Protein AF-A0A9D8X667-F1 (afdb_monomer)

Sequence (79 aa):
SAFSYEGLINQLEYAEFTAEQCKYAADNCGADWNEQAAKAAKSYLDYSSFSKDGLIEMLEYEGFTKEQALYGAKENGFN

Radius of gyration: 12.95 Å; Cα contacts (8 Å, |Δi|>4): 95; chains: 1; bounding box: 30×21×33 Å

Secondary structure (DSSP, 8-state):
----HHHHHHHHHHTT--HHHHHHHHHHS---HHHHHHHHHHHHHHHS---HHHHHHHHHHTT--HHHHHHHHHHTT--

Solvent-accessible surface area (backbone atoms only — not comparable to full-atom values): 4263 Å² total; per-residue (Å²): 136,60,51,26,64,53,38,48,29,53,56,34,44,74,71,71,45,52,73,67,57,23,49,50,46,59,76,67,66,77,74,55,56,48,60,23,28,30,50,40,43,44,55,50,57,76,77,42,91,70,54,65,67,57,48,29,52,51,33,39,72,50,42,30,50,71,68,25,15,51,48,5,38,35,78,66,74,45,122

pLDDT: mean 97.43, std 3.65, range [70.94, 98.88]

Structure (mmCIF, N/CA/C/O backbone):
data_AF-A0A9D8X667-F1
#
_entry.id   AF-A0A9D8X667-F1
#
loop_
_atom_site.group_PDB
_atom_site.id
_atom_site.type_symbol
_atom_site.label_atom_id
_atom_site.label_alt_id
_atom_site.label_comp_id
_atom_site.label_asym_id
_atom_site.label_entity_id
_atom_site.label_seq_id
_atom_site.pdbx_PDB_ins_code
_atom_site.Cartn_x
_atom_site.Cartn_y
_atom_site.Cartn_z
_atom_site.occupancy
_atom_site.B_iso_or_equiv
_atom_site.auth_seq_id
_atom_site.auth_comp_id
_atom_site.auth_asym_id
_atom_site.auth_atom_id
_atom_site.pdbx_PDB_model_num
ATOM 1 N N . SER A 1 1 ? -3.423 -10.532 -3.269 1.00 70.94 1 SER A N 1
ATOM 2 C CA . SER A 1 1 ? -2.675 -9.481 -2.561 1.00 70.94 1 SER A CA 1
ATOM 3 C C . SER A 1 1 ? -3.179 -8.133 -3.027 1.00 70.94 1 SER A C 1
ATOM 5 O O . SER A 1 1 ? -3.477 -8.019 -4.211 1.00 70.94 1 SER A O 1
ATOM 7 N N . ALA A 1 2 ? -3.343 -7.174 -2.119 1.00 94.94 2 ALA A N 1
ATOM 8 C CA . ALA A 1 2 ? -3.597 -5.778 -2.465 1.00 94.94 2 ALA A CA 1
ATOM 9 C C . ALA A 1 2 ? -2.258 -5.035 -2.462 1.00 94.94 2 ALA A C 1
ATOM 11 O O . ALA A 1 2 ? -1.412 -5.335 -1.624 1.00 94.94 2 ALA A O 1
ATOM 12 N N . PHE A 1 3 ? -2.060 -4.120 -3.406 1.00 97.31 3 PHE A N 1
ATOM 13 C CA . PHE A 1 3 ? -0.851 -3.304 -3.492 1.00 97.31 3 PHE A CA 1
ATOM 14 C C . PHE A 1 3 ? -1.226 -1.828 -3.479 1.00 97.31 3 PHE A C 1
ATOM 16 O O . PHE A 1 3 ? -2.214 -1.428 -4.099 1.00 97.31 3 PHE A O 1
ATOM 23 N N . SER A 1 4 ? -0.403 -1.022 -2.819 1.00 98.50 4 SER A N 1
ATOM 24 C CA . SER A 1 4 ? -0.335 0.406 -3.105 1.00 98.50 4 SER A CA 1
ATOM 25 C C . SER A 1 4 ? 0.351 0.637 -4.457 1.00 98.50 4 SER A C 1
ATOM 27 O O . SER A 1 4 ? 0.968 -0.273 -5.019 1.00 98.50 4 SER A O 1
ATOM 29 N N . TYR A 1 5 ? 0.263 1.861 -4.978 1.00 98.56 5 TYR A N 1
ATOM 30 C CA . TYR A 1 5 ? 0.988 2.249 -6.190 1.00 98.56 5 TYR A CA 1
ATOM 31 C C . TYR A 1 5 ? 2.499 2.009 -6.032 1.00 98.56 5 TYR A C 1
ATOM 33 O O . TYR A 1 5 ? 3.112 1.301 -6.831 1.00 98.56 5 TYR A O 1
ATOM 41 N N . GLU A 1 6 ? 3.070 2.513 -4.935 1.00 98.38 6 GLU A N 1
ATOM 42 C CA . GLU A 1 6 ? 4.484 2.332 -4.591 1.00 98.38 6 GLU A CA 1
ATOM 43 C C . GLU A 1 6 ? 4.823 0.861 -4.331 1.00 98.38 6 GLU A C 1
ATOM 45 O O . GLU A 1 6 ? 5.852 0.361 -4.774 1.00 98.38 6 GLU A O 1
ATOM 50 N N . GLY A 1 7 ? 3.935 0.121 -3.664 1.00 98.00 7 GLY A N 1
ATOM 51 C CA . GLY A 1 7 ? 4.105 -1.307 -3.414 1.00 98.00 7 GLY A CA 1
ATOM 52 C C . GLY A 1 7 ? 4.178 -2.123 -4.704 1.00 98.00 7 GLY A C 1
ATOM 53 O O . GLY A 1 7 ? 5.011 -3.023 -4.811 1.00 98.00 7 GLY A O 1
ATOM 54 N N . LEU A 1 8 ? 3.354 -1.792 -5.706 1.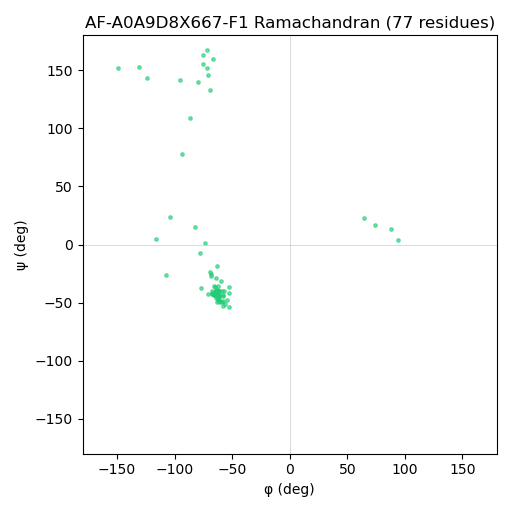00 98.31 8 LEU A N 1
ATOM 55 C CA . LEU A 1 8 ? 3.425 -2.431 -7.018 1.00 98.31 8 LEU A CA 1
ATOM 56 C C . LEU A 1 8 ? 4.723 -2.066 -7.753 1.00 98.31 8 LEU A C 1
ATOM 58 O O . LEU A 1 8 ? 5.348 -2.958 -8.324 1.00 98.31 8 LEU A O 1
ATOM 62 N N . ILE A 1 9 ? 5.152 -0.799 -7.714 1.00 98.50 9 ILE A N 1
ATOM 63 C CA . ILE A 1 9 ? 6.437 -0.379 -8.297 1.00 98.50 9 ILE A CA 1
ATOM 64 C C . ILE A 1 9 ? 7.589 -1.164 -7.668 1.00 98.50 9 ILE A C 1
ATOM 66 O O . ILE A 1 9 ? 8.332 -1.823 -8.392 1.00 98.50 9 ILE A O 1
ATOM 70 N N . ASN A 1 10 ? 7.678 -1.185 -6.338 1.00 97.62 10 ASN A N 1
ATOM 71 C CA . ASN A 1 10 ? 8.725 -1.899 -5.605 1.00 97.62 10 ASN A CA 1
ATOM 72 C C . ASN A 1 10 ? 8.751 -3.398 -5.949 1.00 97.62 10 ASN A C 1
ATOM 74 O O . ASN A 1 10 ? 9.816 -3.991 -6.121 1.00 97.62 10 ASN A O 1
ATOM 78 N N . GLN A 1 11 ? 7.578 -4.023 -6.089 1.00 97.94 11 GLN A N 1
ATOM 79 C CA . GLN A 1 11 ? 7.469 -5.433 -6.467 1.00 97.94 11 GLN A CA 1
ATOM 80 C C . GLN A 1 11 ? 7.976 -5.706 -7.893 1.00 97.94 11 GLN A C 1
ATOM 82 O O . GLN A 1 11 ? 8.550 -6.771 -8.141 1.00 97.94 11 GLN A O 1
ATOM 87 N N . LEU A 1 12 ? 7.756 -4.780 -8.828 1.00 98.25 12 LEU A N 1
ATOM 88 C CA . LEU A 1 12 ? 8.234 -4.890 -10.207 1.00 98.25 12 LEU A CA 1
ATOM 89 C C . LEU A 1 12 ? 9.733 -4.583 -10.316 1.00 98.25 12 LEU A C 1
ATOM 91 O O . LEU A 1 12 ? 10.440 -5.275 -11.044 1.00 98.25 12 LEU A O 1
ATOM 95 N N . GLU A 1 13 ? 10.247 -3.625 -9.546 1.00 98.25 13 GLU A N 1
ATOM 96 C CA . GLU A 1 13 ? 11.688 -3.362 -9.463 1.00 98.25 13 GLU A CA 1
ATOM 97 C C . GLU A 1 13 ? 12.446 -4.558 -8.879 1.00 98.25 13 GLU A C 1
ATOM 99 O O . GLU A 1 13 ? 13.493 -4.942 -9.396 1.00 98.25 13 GLU A O 1
ATOM 104 N N . TYR A 1 14 ? 11.885 -5.218 -7.857 1.00 97.25 14 TYR A N 1
ATOM 105 C CA . TYR A 1 14 ? 12.423 -6.479 -7.339 1.00 97.25 14 TYR A CA 1
ATOM 106 C C . TYR A 1 14 ? 12.465 -7.585 -8.407 1.00 97.25 14 TYR A C 1
ATOM 108 O O . TYR A 1 14 ? 13.351 -8.437 -8.384 1.00 97.25 14 TYR A O 1
ATOM 116 N N . ALA A 1 15 ? 11.530 -7.564 -9.360 1.00 98.06 15 ALA A N 1
ATOM 117 C CA . ALA A 1 15 ? 11.514 -8.458 -10.518 1.00 98.06 15 ALA A CA 1
ATOM 118 C C . ALA A 1 15 ? 12.423 -7.982 -11.675 1.00 98.06 15 ALA A C 1
ATOM 120 O O . ALA A 1 15 ? 12.304 -8.488 -12.789 1.00 98.06 15 ALA A O 1
ATOM 121 N N . GLU A 1 16 ? 13.327 -7.034 -11.409 1.00 98.12 16 GLU A N 1
ATOM 122 C CA . GLU A 1 16 ? 14.357 -6.517 -12.320 1.00 98.12 16 GLU A CA 1
ATOM 123 C C . GLU A 1 16 ? 13.821 -5.774 -13.562 1.00 98.12 16 GLU A C 1
ATOM 125 O O . GLU A 1 16 ? 14.528 -5.621 -14.561 1.00 98.12 16 GLU A O 1
ATOM 130 N N . PHE A 1 17 ? 12.588 -5.255 -13.507 1.00 98.44 17 PHE A N 1
ATOM 131 C CA . PHE A 1 17 ? 12.086 -4.315 -14.515 1.00 98.44 17 PHE A CA 1
ATOM 132 C C . PHE A 1 17 ? 12.692 -2.918 -14.328 1.00 98.44 17 PHE A C 1
ATOM 134 O O . PHE A 1 17 ? 13.098 -2.527 -13.233 1.00 98.44 17 PHE A O 1
ATOM 141 N N . THR A 1 18 ? 12.748 -2.130 -15.406 1.00 98.62 18 THR A N 1
ATOM 142 C CA . THR A 1 18 ? 13.229 -0.746 -15.306 1.00 98.62 18 THR A CA 1
ATOM 143 C C . THR A 1 18 ? 12.205 0.137 -14.594 1.00 98.62 18 THR A C 1
ATOM 145 O O . THR A 1 18 ? 11.001 -0.080 -14.716 1.00 98.62 18 THR A O 1
ATOM 148 N N . ALA A 1 19 ? 12.664 1.204 -13.933 1.00 97.88 19 ALA A N 1
ATOM 149 C CA . ALA A 1 19 ? 11.777 2.170 -13.275 1.00 97.88 19 ALA A CA 1
ATOM 150 C C . ALA A 1 19 ? 10.684 2.720 -14.218 1.00 97.88 19 ALA A C 1
ATOM 152 O O . ALA A 1 19 ? 9.538 2.910 -13.813 1.00 97.88 19 ALA A O 1
ATOM 153 N N . GLU A 1 20 ? 11.011 2.926 -15.500 1.00 98.50 20 GLU A N 1
ATOM 154 C CA . GLU A 1 20 ? 10.042 3.355 -16.515 1.00 98.50 20 GLU A CA 1
ATOM 155 C C . GLU A 1 20 ? 8.965 2.290 -16.776 1.00 98.50 20 GLU A C 1
ATOM 157 O O . GLU A 1 20 ? 7.782 2.621 -16.832 1.00 98.50 20 GLU A O 1
ATOM 162 N N . GLN A 1 21 ? 9.346 1.012 -16.878 1.00 98.62 21 GLN A N 1
ATOM 163 C CA . GLN A 1 21 ? 8.402 -0.098 -17.044 1.00 98.62 21 GLN A CA 1
ATOM 164 C C . GLN A 1 21 ? 7.514 -0.276 -15.811 1.00 98.62 21 GLN A C 1
ATOM 166 O O . GLN A 1 21 ? 6.307 -0.461 -15.961 1.00 98.62 21 GLN A O 1
ATOM 171 N N . CYS A 1 22 ? 8.088 -0.189 -14.608 1.00 98.69 22 CYS A N 1
ATOM 172 C CA . CYS A 1 22 ? 7.351 -0.302 -13.351 1.00 98.69 22 CYS A CA 1
ATOM 173 C C . CYS A 1 22 ? 6.287 0.788 -13.241 1.00 98.69 22 CYS A C 1
ATOM 175 O O . CYS A 1 22 ? 5.113 0.497 -13.010 1.00 98.69 22 CYS A O 1
ATOM 177 N N . LYS A 1 23 ? 6.689 2.040 -13.489 1.00 98.62 23 LYS A N 1
ATOM 178 C CA . LYS A 1 23 ? 5.780 3.181 -13.470 1.00 98.62 23 LYS A CA 1
ATOM 179 C C . LYS A 1 23 ? 4.696 3.052 -14.536 1.00 98.62 23 LYS A C 1
ATOM 181 O O . LYS A 1 23 ? 3.518 3.204 -14.230 1.00 98.62 23 LYS A O 1
ATOM 186 N N . TYR A 1 24 ? 5.074 2.707 -15.768 1.00 98.50 24 TYR A N 1
ATOM 187 C CA . TYR A 1 24 ? 4.115 2.494 -16.849 1.00 98.50 24 TYR A CA 1
ATOM 188 C C . TYR A 1 24 ? 3.091 1.410 -16.490 1.00 98.50 24 TYR A C 1
ATOM 190 O O . TYR A 1 24 ? 1.896 1.603 -16.699 1.00 98.50 24 TYR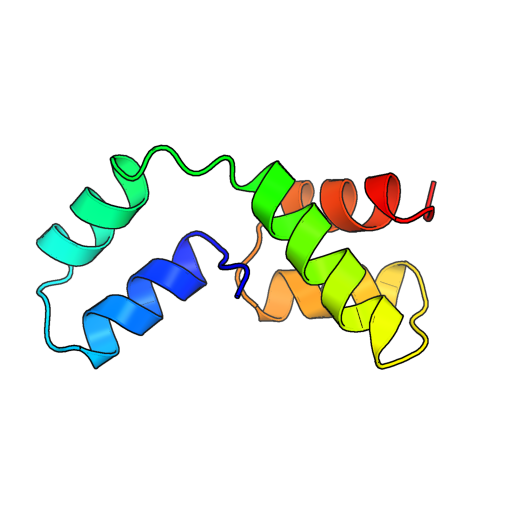 A O 1
ATOM 198 N N . ALA A 1 25 ? 3.531 0.288 -15.919 1.00 98.44 25 ALA A N 1
ATOM 199 C CA . ALA A 1 25 ? 2.639 -0.784 -15.497 1.00 98.44 25 ALA A CA 1
ATOM 200 C C . ALA A 1 25 ? 1.686 -0.328 -14.385 1.00 98.44 25 ALA A C 1
ATOM 202 O O . ALA A 1 25 ? 0.484 -0.565 -14.493 1.00 98.44 25 ALA A O 1
ATOM 203 N N . ALA A 1 26 ? 2.188 0.361 -13.357 1.00 98.12 26 ALA A N 1
ATOM 204 C CA . ALA A 1 26 ? 1.349 0.890 -12.287 1.00 98.12 26 ALA A CA 1
ATOM 205 C C . ALA A 1 26 ? 0.319 1.896 -12.831 1.00 98.12 26 ALA A C 1
ATOM 207 O O . ALA A 1 26 ? -0.874 1.746 -12.580 1.00 98.12 26 ALA A O 1
ATOM 208 N N . ASP A 1 27 ? 0.742 2.835 -13.679 1.00 98.56 27 ASP A N 1
ATOM 209 C CA . ASP A 1 27 ? -0.131 3.850 -14.282 1.00 98.56 27 ASP A CA 1
ATOM 210 C C . ASP A 1 27 ? -1.216 3.253 -15.204 1.00 98.56 27 ASP A C 1
ATOM 212 O O . ASP A 1 27 ? -2.291 3.835 -15.348 1.00 98.56 27 ASP A O 1
ATOM 216 N N . ASN A 1 28 ? -0.960 2.097 -15.833 1.00 98.44 28 ASN A N 1
ATOM 217 C CA . ASN A 1 28 ? -1.816 1.537 -16.892 1.00 98.44 28 ASN A CA 1
ATOM 218 C C . ASN A 1 28 ? -2.475 0.190 -16.541 1.00 98.44 28 ASN A C 1
ATOM 220 O O . ASN A 1 28 ? -3.158 -0.390 -17.385 1.00 98.44 28 ASN A O 1
ATOM 224 N N . CYS A 1 29 ? -2.319 -0.324 -15.317 1.00 97.38 29 CYS A N 1
ATOM 225 C CA . CYS A 1 29 ? -2.918 -1.607 -14.922 1.00 97.38 29 CYS A CA 1
ATOM 226 C C . CYS A 1 29 ? -4.423 -1.533 -14.607 1.00 97.38 29 CYS A C 1
ATOM 228 O O . CYS A 1 29 ? -5.053 -2.569 -14.399 1.00 97.38 29 CYS A O 1
ATOM 230 N N . GLY A 1 30 ? -5.008 -0.330 -14.576 1.00 97.88 30 GLY A N 1
ATOM 231 C CA . GLY A 1 30 ? -6.433 -0.128 -14.294 1.00 97.88 30 GLY A CA 1
ATOM 232 C C . GLY A 1 30 ? -6.815 -0.319 -12.824 1.00 97.88 30 GLY A C 1
ATOM 233 O O . GLY A 1 30 ? -7.992 -0.503 -12.522 1.00 97.88 30 GLY A O 1
ATOM 234 N N . ALA A 1 31 ? -5.839 -0.301 -11.913 1.00 97.75 31 ALA A N 1
ATOM 235 C CA . ALA A 1 31 ? -6.099 -0.395 -10.485 1.00 97.75 31 ALA A CA 1
ATOM 236 C C . ALA A 1 31 ? -6.778 0.876 -9.954 1.00 97.75 31 ALA A C 1
ATOM 238 O O . ALA A 1 31 ? -6.320 1.993 -10.190 1.00 97.75 31 ALA A O 1
ATOM 239 N N . ASP A 1 32 ? -7.835 0.690 -9.165 1.00 98.38 32 ASP A N 1
ATOM 240 C CA . ASP A 1 32 ? -8.325 1.715 -8.251 1.00 98.38 32 ASP A CA 1
ATOM 241 C C . ASP A 1 32 ? -7.555 1.600 -6.931 1.00 98.38 32 ASP A C 1
ATOM 243 O O . ASP A 1 32 ? -7.724 0.648 -6.163 1.00 98.38 32 ASP A O 1
ATOM 247 N N . TRP A 1 33 ? -6.679 2.565 -6.667 1.00 98.56 33 TRP A N 1
ATOM 248 C CA . TRP A 1 33 ? -5.813 2.547 -5.490 1.00 98.56 33 TRP A CA 1
ATOM 249 C C . TRP A 1 33 ? -6.561 2.736 -4.165 1.00 98.56 33 TRP A C 1
ATOM 251 O O . TRP A 1 33 ? -6.095 2.242 -3.139 1.00 98.56 33 TRP A O 1
ATOM 261 N N . ASN A 1 34 ? -7.733 3.380 -4.169 1.00 98.69 34 ASN A N 1
ATOM 262 C CA . ASN A 1 34 ? -8.593 3.446 -2.986 1.00 98.69 34 ASN A CA 1
ATOM 263 C C . ASN A 1 34 ? -9.224 2.076 -2.711 1.00 98.69 34 ASN A C 1
ATOM 265 O O . ASN A 1 34 ? -9.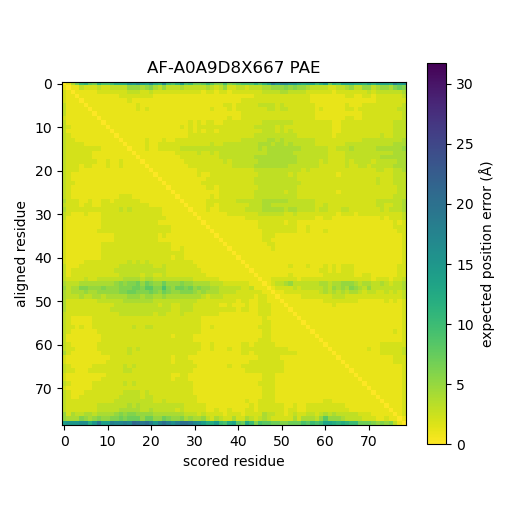235 1.611 -1.570 1.00 98.69 34 ASN A O 1
ATOM 269 N N . GLU A 1 35 ? -9.683 1.386 -3.760 1.00 98.50 35 GLU A N 1
ATOM 270 C CA . GLU A 1 35 ? -10.190 0.016 -3.638 1.00 98.50 35 GLU A CA 1
ATOM 271 C C . GLU A 1 35 ? -9.095 -0.942 -3.135 1.00 98.50 35 GLU A C 1
ATOM 273 O O . GLU A 1 35 ? -9.356 -1.798 -2.284 1.00 98.50 35 GLU A O 1
ATOM 278 N N . GLN A 1 36 ? -7.852 -0.790 -3.609 1.00 98.75 36 GLN A N 1
ATOM 279 C CA . GLN A 1 36 ? -6.723 -1.571 -3.096 1.00 98.75 36 GLN A CA 1
ATOM 280 C C . GLN A 1 36 ? -6.454 -1.283 -1.615 1.00 98.75 36 GLN A C 1
ATOM 282 O O . GLN A 1 36 ? -6.258 -2.228 -0.852 1.00 98.75 36 GLN A O 1
ATOM 287 N N . ALA A 1 37 ? -6.518 -0.021 -1.182 1.00 98.75 37 ALA A N 1
ATOM 288 C CA . ALA A 1 37 ? -6.355 0.334 0.226 1.00 98.75 37 ALA A CA 1
ATOM 289 C C . ALA A 1 37 ? -7.458 -0.274 1.106 1.00 98.75 37 ALA A C 1
ATOM 291 O O . ALA A 1 37 ? -7.169 -0.804 2.177 1.00 98.75 37 ALA A O 1
ATOM 292 N N . ALA A 1 38 ? -8.713 -0.285 0.643 1.00 98.62 38 ALA A N 1
ATOM 293 C CA . ALA A 1 38 ? -9.818 -0.937 1.349 1.00 98.62 38 ALA A CA 1
ATOM 294 C C . ALA A 1 38 ? -9.631 -2.460 1.456 1.00 98.62 38 ALA A C 1
ATOM 296 O O . ALA A 1 38 ? -9.896 -3.042 2.512 1.00 98.62 38 ALA A O 1
ATOM 297 N N . LYS A 1 39 ? -9.123 -3.110 0.399 1.00 98.56 39 LYS A N 1
ATOM 298 C CA . LYS A 1 39 ? -8.781 -4.543 0.412 1.00 98.56 39 LYS A CA 1
ATOM 299 C C . LYS A 1 39 ? -7.612 -4.849 1.351 1.00 98.56 39 LYS A C 1
ATOM 301 O O . LYS A 1 39 ? -7.681 -5.836 2.082 1.00 98.56 39 LYS A O 1
ATOM 306 N N . ALA A 1 40 ? 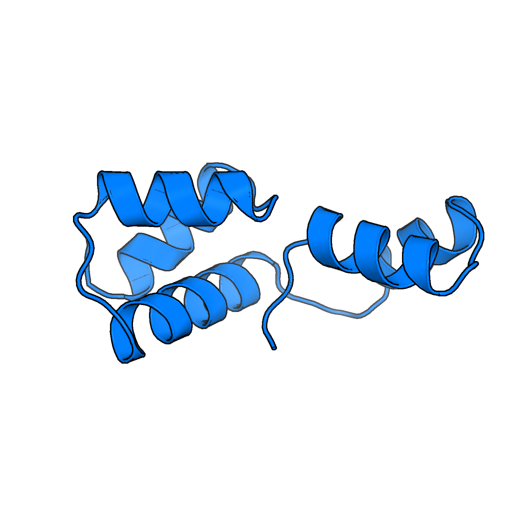-6.567 -4.022 1.352 1.00 98.38 40 ALA A N 1
ATOM 307 C CA . ALA A 1 40 ? -5.428 -4.157 2.259 1.00 98.38 40 ALA A CA 1
ATOM 308 C C . ALA A 1 40 ? -5.871 -3.990 3.720 1.00 98.38 40 ALA A C 1
ATOM 310 O O . ALA A 1 40 ? -5.628 -4.870 4.544 1.00 98.38 40 ALA A O 1
ATOM 311 N N . ALA A 1 41 ? -6.623 -2.925 4.011 1.00 98.38 41 ALA A N 1
ATOM 312 C CA . ALA A 1 41 ? -7.199 -2.652 5.324 1.00 98.38 41 ALA A CA 1
ATOM 313 C C . ALA A 1 41 ? -8.030 -3.835 5.837 1.00 98.38 41 ALA A C 1
ATOM 315 O O . ALA A 1 41 ? -7.826 -4.303 6.958 1.00 98.38 41 ALA A O 1
ATOM 316 N N . LYS A 1 42 ? -8.913 -4.373 4.984 1.00 98.25 42 LYS A N 1
ATOM 317 C CA . LYS A 1 42 ? -9.696 -5.566 5.300 1.00 98.25 42 LYS A CA 1
ATOM 318 C C . LYS A 1 42 ? -8.803 -6.760 5.628 1.00 98.25 42 LYS A C 1
ATOM 320 O O . LYS A 1 42 ? -9.024 -7.425 6.635 1.00 98.25 42 LYS A O 1
ATOM 325 N N . SER A 1 43 ? -7.803 -7.023 4.787 1.00 97.94 43 SER A N 1
ATOM 326 C CA . SER A 1 43 ? -6.880 -8.139 4.988 1.00 97.94 43 SER A CA 1
ATOM 327 C C . SER A 1 43 ? -6.176 -8.033 6.339 1.00 97.94 43 SER A C 1
ATOM 329 O O . SER A 1 43 ? -6.096 -9.027 7.047 1.00 97.94 43 SER A O 1
ATOM 331 N N . TYR A 1 44 ? -5.709 -6.848 6.739 1.00 96.81 44 TYR A N 1
ATOM 332 C CA . TYR A 1 44 ? -5.098 -6.655 8.056 1.00 96.81 44 TYR A CA 1
ATOM 333 C C . TYR A 1 44 ? -6.059 -6.947 9.206 1.00 96.81 44 TYR A C 1
ATOM 335 O O . TYR A 1 44 ? -5.686 -7.642 10.152 1.00 96.81 44 TYR A O 1
ATOM 343 N N . LEU A 1 45 ? -7.298 -6.466 9.101 1.00 97.19 45 LEU A N 1
ATOM 344 C CA . LEU A 1 45 ? -8.328 -6.664 10.120 1.00 97.19 45 LEU A CA 1
ATOM 345 C C . LEU A 1 45 ? -8.796 -8.119 10.236 1.00 97.19 45 LEU A C 1
ATOM 347 O O . LEU A 1 45 ? -9.202 -8.542 11.317 1.00 97.19 45 LEU A O 1
ATOM 351 N N . ASP A 1 46 ? -8.706 -8.896 9.155 1.00 96.81 46 ASP A N 1
ATOM 352 C CA . ASP A 1 46 ? -9.020 -10.326 9.170 1.00 96.81 46 ASP A CA 1
ATOM 353 C C . ASP A 1 46 ? -7.973 -11.140 9.973 1.00 96.81 46 ASP A C 1
ATOM 355 O O . ASP A 1 46 ? -8.298 -12.215 10.480 1.00 96.81 46 ASP A O 1
ATOM 359 N N . TYR A 1 47 ? -6.738 -10.637 10.138 1.00 94.00 47 TYR A N 1
ATOM 360 C CA . TYR A 1 47 ? -5.660 -11.323 10.877 1.00 94.00 47 TYR A CA 1
ATOM 361 C C . TYR A 1 47 ? -5.325 -10.708 12.241 1.00 94.00 47 TYR A C 1
ATOM 363 O O . TYR A 1 47 ? -4.818 -11.411 13.115 1.00 94.00 47 TYR A O 1
ATOM 371 N N . SER A 1 48 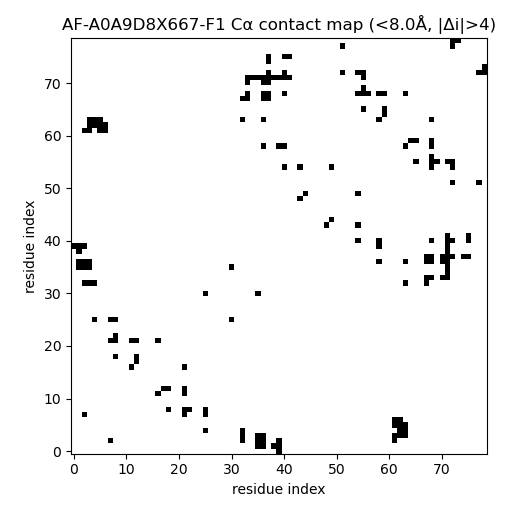? -5.565 -9.411 12.440 1.00 94.50 48 SER A N 1
ATOM 372 C C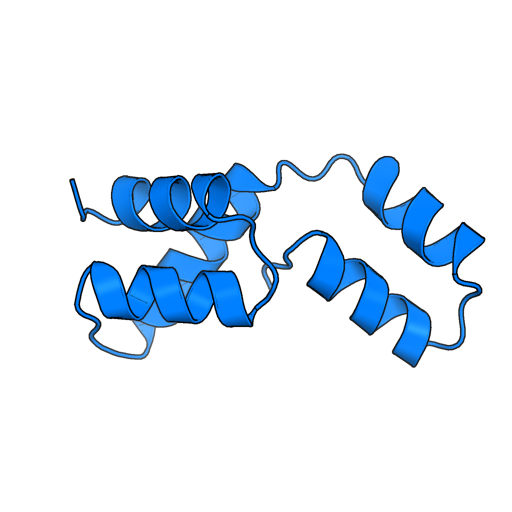A . SER A 1 48 ? -5.218 -8.705 13.674 1.00 94.50 48 SER A CA 1
ATOM 373 C C . SER A 1 48 ? -6.193 -7.572 13.970 1.00 94.50 48 SER A C 1
ATOM 375 O O . SER A 1 48 ? -6.762 -6.952 13.080 1.00 94.50 48 SER A O 1
ATOM 377 N N . SER A 1 49 ? -6.359 -7.255 15.251 1.00 95.62 49 SER A N 1
ATOM 378 C CA . SER A 1 49 ? -7.089 -6.057 15.666 1.00 95.62 49 SER A CA 1
ATOM 379 C C . SER A 1 49 ? -6.205 -4.817 15.536 1.00 95.62 49 SER A C 1
ATOM 381 O O . SER A 1 49 ? -5.033 -4.851 15.906 1.00 95.62 49 SER A O 1
ATOM 383 N N . PHE A 1 50 ? -6.783 -3.714 15.065 1.00 96.81 50 PHE A N 1
ATOM 384 C CA . PHE A 1 50 ? -6.126 -2.412 14.962 1.00 96.81 50 PHE A CA 1
ATOM 385 C C . PHE A 1 50 ? -7.010 -1.312 15.558 1.00 96.81 50 PHE A C 1
ATOM 387 O O . PHE A 1 50 ? -8.238 -1.410 15.550 1.00 96.81 50 PHE A O 1
ATOM 394 N N . SER A 1 51 ? -6.387 -0.240 16.052 1.00 97.94 51 SER A N 1
ATOM 395 C CA . SER A 1 51 ? -7.068 1.052 16.182 1.00 97.94 51 SER A CA 1
ATOM 396 C C . SER A 1 51 ? -7.194 1.714 14.803 1.00 97.94 51 SER A C 1
ATOM 398 O O . SER A 1 51 ? -6.466 1.352 13.878 1.00 97.94 51 SER A O 1
ATOM 400 N N . LYS A 1 52 ? -8.076 2.716 14.664 1.00 98.12 52 LYS A N 1
ATOM 401 C CA . LYS A 1 52 ? -8.196 3.507 13.424 1.00 98.12 52 LYS A CA 1
ATOM 402 C C . LYS A 1 52 ? -6.840 4.066 12.990 1.00 98.12 52 LYS A C 1
ATOM 404 O O . LYS A 1 52 ? -6.410 3.822 11.868 1.00 98.12 52 LYS A O 1
ATOM 409 N N . ASP A 1 53 ? -6.166 4.768 13.898 1.00 98.44 53 ASP A N 1
ATOM 410 C CA . ASP A 1 53 ? -4.888 5.419 13.607 1.00 98.44 53 ASP A CA 1
ATOM 411 C C . ASP A 1 53 ? -3.793 4.395 13.298 1.00 98.44 53 ASP A C 1
ATOM 413 O O . ASP A 1 53 ? -3.071 4.562 12.322 1.00 98.44 53 ASP A O 1
ATOM 417 N N . GLY A 1 54 ? -3.738 3.284 14.041 1.00 98.31 5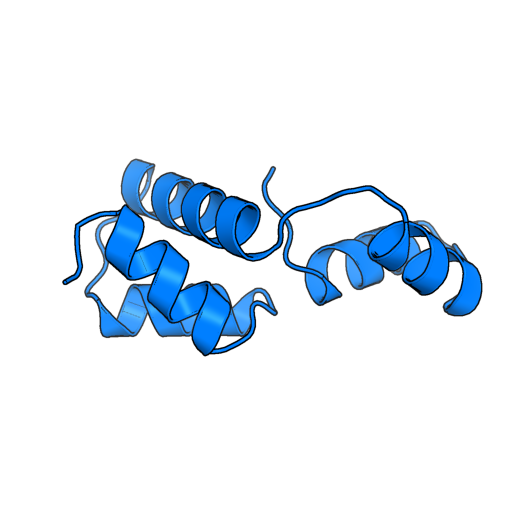4 GLY A N 1
ATOM 418 C CA . GLY A 1 54 ? -2.761 2.225 13.787 1.00 98.31 54 GLY A CA 1
ATOM 419 C C . GLY A 1 54 ? -2.961 1.537 12.435 1.00 98.31 54 GLY A C 1
ATOM 420 O O . GLY A 1 54 ? -1.988 1.206 11.765 1.00 98.31 54 GLY A O 1
ATOM 421 N N . LEU A 1 55 ? -4.212 1.342 11.999 1.00 98.50 55 LEU A N 1
ATOM 422 C CA . LEU A 1 55 ? -4.494 0.805 10.666 1.00 98.50 55 LEU A CA 1
ATOM 423 C C . LEU A 1 55 ? -4.084 1.793 9.570 1.00 98.50 55 LEU A C 1
ATOM 425 O O . LEU A 1 55 ? -3.512 1.387 8.564 1.00 98.50 55 LEU A O 1
ATOM 429 N N . ILE A 1 56 ? -4.356 3.085 9.764 1.00 98.62 56 ILE A N 1
ATOM 430 C CA . ILE A 1 56 ? -3.960 4.130 8.815 1.00 98.62 56 ILE A CA 1
ATOM 431 C C . ILE A 1 56 ? -2.433 4.186 8.691 1.00 98.62 56 ILE A C 1
ATOM 433 O O . ILE A 1 56 ? -1.924 4.161 7.575 1.00 98.62 56 ILE A O 1
ATOM 437 N N . GLU A 1 57 ? -1.709 4.200 9.813 1.00 98.56 57 GLU A N 1
ATOM 438 C CA . GLU A 1 57 ? -0.241 4.183 9.832 1.00 98.56 57 GLU A CA 1
ATOM 439 C C . GLU A 1 57 ? 0.326 2.943 9.131 1.00 98.56 57 GLU A C 1
ATOM 441 O O . GLU A 1 57 ? 1.295 3.050 8.380 1.00 98.56 57 GLU A O 1
ATOM 446 N N . MET A 1 58 ? -0.299 1.776 9.321 1.00 98.12 58 MET A N 1
ATOM 447 C CA . MET A 1 58 ? 0.095 0.542 8.639 1.00 98.12 58 MET A CA 1
ATOM 448 C C . MET A 1 58 ? -0.060 0.658 7.116 1.00 98.12 58 MET A C 1
ATOM 450 O O . MET A 1 58 ? 0.841 0.284 6.372 1.00 98.12 58 MET A O 1
ATOM 454 N N . LEU A 1 59 ? -1.172 1.212 6.634 1.00 98.44 59 LEU A N 1
ATOM 455 C CA . LEU A 1 59 ? -1.392 1.400 5.197 1.00 98.44 59 LEU A CA 1
ATOM 456 C C . LEU A 1 59 ? -0.431 2.446 4.608 1.00 98.44 59 LEU A C 1
ATOM 458 O O . LEU A 1 59 ? 0.103 2.244 3.520 1.00 98.44 59 LEU A O 1
ATOM 462 N N . GLU A 1 60 ? -0.160 3.537 5.327 1.00 98.62 60 GLU A N 1
ATOM 463 C CA . GLU A 1 60 ? 0.852 4.518 4.911 1.00 98.62 60 GLU A CA 1
ATOM 464 C C . GLU A 1 60 ? 2.251 3.890 4.842 1.00 98.62 60 GLU A C 1
ATOM 466 O O . GLU A 1 60 ? 2.994 4.146 3.894 1.00 98.62 60 GLU A O 1
ATOM 471 N 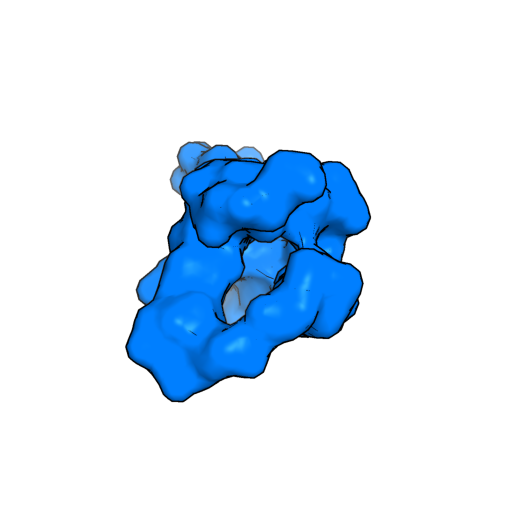N . TYR A 1 61 ? 2.593 3.009 5.789 1.00 97.75 61 TYR A N 1
ATOM 472 C CA . TYR A 1 61 ? 3.841 2.244 5.756 1.00 97.75 61 TYR A CA 1
ATOM 473 C C . TYR A 1 61 ? 3.933 1.314 4.535 1.00 97.75 61 TYR A C 1
ATOM 475 O O . TYR A 1 61 ? 5.006 1.170 3.954 1.00 97.75 61 TYR A O 1
ATOM 483 N N . GLU A 1 62 ? 2.816 0.727 4.095 1.00 97.06 62 GLU A N 1
ATOM 484 C CA . GLU A 1 62 ? 2.746 -0.045 2.843 1.00 97.06 62 GLU A CA 1
ATOM 485 C C . GLU A 1 62 ? 2.772 0.816 1.569 1.00 97.06 62 GLU A C 1
ATOM 487 O O . GLU A 1 62 ? 2.699 0.287 0.457 1.00 97.06 62 GLU A O 1
ATOM 492 N N . GLY A 1 63 ? 2.879 2.138 1.693 1.00 98.25 63 GLY A N 1
ATOM 493 C CA . GLY A 1 63 ? 3.004 3.058 0.565 1.00 98.25 63 GLY A CA 1
ATOM 494 C C . GLY A 1 63 ? 1.674 3.543 -0.010 1.00 98.25 63 GLY A C 1
ATOM 495 O O . GLY A 1 63 ? 1.658 4.111 -1.102 1.00 98.25 63 GLY A O 1
ATOM 496 N N . PHE A 1 64 ? 0.551 3.337 0.687 1.00 98.69 64 PHE A N 1
ATOM 497 C CA . PHE A 1 64 ? -0.687 4.045 0.357 1.00 98.69 64 PHE A CA 1
ATOM 498 C C . PHE A 1 64 ? -0.564 5.524 0.740 1.00 98.69 64 PHE A C 1
ATOM 500 O O . PHE A 1 64 ? 0.056 5.877 1.743 1.00 98.69 64 PHE A O 1
ATOM 507 N N . THR A 1 65 ? -1.189 6.412 -0.033 1.00 98.75 65 THR A N 1
ATOM 508 C CA . THR A 1 65 ? -1.285 7.823 0.366 1.00 98.75 65 THR A CA 1
ATOM 509 C C . THR A 1 65 ? -2.164 7.967 1.610 1.00 98.75 65 THR A C 1
ATOM 511 O O . THR A 1 65 ? -3.023 7.122 1.874 1.00 98.75 65 THR A O 1
ATOM 514 N N . LYS A 1 66 ? -2.031 9.079 2.348 1.00 98.56 66 LYS A N 1
ATOM 515 C CA . LYS A 1 66 ? -2.896 9.352 3.508 1.00 98.56 66 LYS A CA 1
ATOM 516 C C . LYS A 1 66 ? -4.383 9.246 3.165 1.00 98.56 66 LYS A C 1
ATOM 518 O O . LYS A 1 66 ? -5.160 8.695 3.938 1.00 98.56 66 LYS A O 1
ATOM 523 N N . GLU A 1 67 ? -4.778 9.768 2.007 1.00 98.75 67 GLU A N 1
ATOM 524 C CA . GLU A 1 67 ? -6.167 9.744 1.541 1.00 98.75 67 GLU A CA 1
ATOM 525 C C . GLU A 1 67 ? -6.657 8.316 1.274 1.00 98.75 67 GLU A C 1
ATOM 527 O O . GLU A 1 67 ? -7.753 7.960 1.704 1.00 98.75 67 GLU A O 1
ATOM 532 N N . GLN A 1 68 ? -5.827 7.477 0.648 1.00 98.88 68 GLN A N 1
ATOM 533 C CA . GLN A 1 68 ? -6.123 6.061 0.411 1.00 98.88 68 GLN A CA 1
ATOM 534 C C . GLN A 1 68 ? -6.211 5.278 1.723 1.00 98.88 68 GLN A C 1
ATOM 536 O O . GLN A 1 68 ? -7.139 4.496 1.916 1.00 98.88 68 GLN A O 1
ATOM 541 N N . ALA A 1 69 ? -5.289 5.520 2.656 1.00 98.75 69 ALA A N 1
ATOM 542 C CA . ALA A 1 69 ? -5.297 4.888 3.970 1.00 98.75 69 ALA A CA 1
ATOM 543 C C . ALA A 1 69 ? -6.556 5.262 4.775 1.00 98.75 69 ALA A C 1
ATOM 545 O O . ALA A 1 69 ? -7.217 4.392 5.346 1.00 98.75 69 ALA A O 1
ATOM 546 N N . LEU A 1 70 ? -6.940 6.545 4.767 1.00 98.69 70 LEU A N 1
ATOM 547 C CA . LEU A 1 70 ? -8.186 7.024 5.373 1.00 98.69 70 LEU A CA 1
ATOM 548 C C . LEU A 1 70 ? -9.418 6.394 4.718 1.00 98.69 70 LEU A C 1
ATOM 550 O O . LEU A 1 70 ? -10.333 5.970 5.425 1.00 98.69 70 LEU A O 1
ATOM 554 N N . TYR A 1 71 ? -9.438 6.314 3.385 1.00 98.62 71 TYR A N 1
ATOM 555 C CA . TYR A 1 71 ? -10.504 5.648 2.643 1.00 98.62 71 TYR A CA 1
ATOM 556 C C . TYR A 1 71 ? -10.616 4.174 3.050 1.00 98.62 71 TYR A C 1
ATOM 558 O O . TYR A 1 71 ? -11.693 3.720 3.430 1.00 98.62 71 TYR A O 1
ATOM 566 N N . GLY A 1 72 ? -9.498 3.444 3.063 1.00 98.38 72 GLY A N 1
ATOM 567 C CA . GLY A 1 72 ? -9.470 2.032 3.430 1.00 98.38 72 GLY A CA 1
ATOM 568 C C . GLY A 1 72 ? -9.939 1.774 4.862 1.00 98.38 72 GLY A C 1
ATOM 569 O O . GLY A 1 72 ? -10.728 0.857 5.090 1.00 98.38 72 GLY A O 1
ATOM 570 N N . ALA A 1 73 ? -9.525 2.607 5.821 1.00 98.44 73 ALA A N 1
ATOM 571 C CA . ALA A 1 73 ? -10.001 2.521 7.200 1.00 98.44 73 ALA A CA 1
ATOM 572 C C . ALA A 1 73 ? -11.515 2.785 7.301 1.00 98.44 73 ALA A C 1
ATOM 574 O O . ALA A 1 73 ? -12.232 2.034 7.967 1.00 98.44 73 ALA A O 1
ATOM 575 N N . LYS A 1 74 ? -12.019 3.808 6.599 1.00 98.44 74 LYS A N 1
ATOM 576 C CA . LYS A 1 74 ? -13.446 4.152 6.571 1.00 98.44 74 LYS A CA 1
ATOM 577 C C . LYS A 1 74 ? -14.307 3.020 6.009 1.00 98.44 74 LYS A C 1
ATOM 579 O O . LYS A 1 74 ? -15.284 2.635 6.649 1.00 98.44 74 LYS A O 1
ATOM 584 N N . GLU A 1 75 ? -13.929 2.450 4.867 1.00 98.38 75 GLU A N 1
ATOM 585 C CA . GLU A 1 75 ? -14.661 1.334 4.242 1.00 98.38 75 GLU A CA 1
ATOM 586 C C . GLU A 1 75 ? -14.675 0.066 5.114 1.00 98.38 75 GLU A C 1
ATOM 588 O O . GLU A 1 75 ? -15.533 -0.799 4.949 1.00 98.38 75 GLU A O 1
ATOM 593 N N . ASN A 1 76 ? -13.768 -0.026 6.090 1.00 98.00 76 ASN A N 1
ATOM 594 C CA . ASN A 1 76 ? -13.699 -1.120 7.055 1.00 98.00 76 ASN A CA 1
ATOM 595 C C . ASN A 1 76 ? -14.225 -0.744 8.453 1.00 98.00 76 ASN A C 1
ATOM 597 O O . ASN A 1 76 ? -13.883 -1.379 9.448 1.00 98.00 76 ASN A O 1
ATOM 601 N N . GLY A 1 77 ? -15.097 0.266 8.533 1.00 96.12 77 GLY A N 1
ATOM 602 C CA . GLY A 1 77 ? -15.875 0.572 9.737 1.00 96.12 77 GLY A CA 1
ATOM 603 C C . GLY A 1 77 ? -15.262 1.617 10.669 1.00 96.12 77 GLY A C 1
ATOM 604 O O . GLY A 1 77 ? -15.856 1.915 11.707 1.00 96.12 77 GLY A O 1
ATOM 605 N N . PHE A 1 78 ? -14.128 2.222 10.307 1.00 94.38 78 PHE A N 1
ATOM 606 C CA . PHE A 1 78 ? -13.538 3.331 11.056 1.00 94.38 78 PHE A CA 1
ATOM 607 C C . PHE A 1 78 ? -13.981 4.691 10.495 1.00 94.38 78 PHE A C 1
ATOM 609 O O . PHE A 1 78 ? -13.225 5.367 9.794 1.00 94.38 78 PHE A O 1
ATOM 616 N N . ASN A 1 79 ? -15.213 5.096 10.823 1.00 81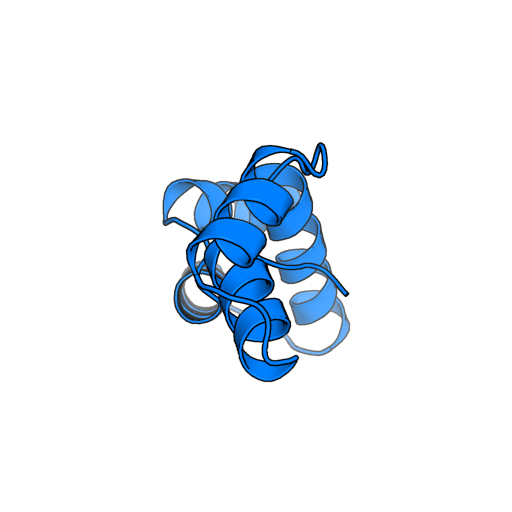.75 79 ASN A N 1
ATOM 617 C CA . ASN A 1 79 ? -15.767 6.415 10.473 1.00 81.75 79 ASN A CA 1
ATOM 618 C C . ASN A 1 79 ? -14.998 7.567 11.127 1.00 81.75 79 ASN A C 1
ATOM 620 O O . ASN A 1 79 ? -14.541 7.424 12.284 1.00 81.75 79 ASN A O 1
#

Foldseek 3Di:
DQAALVRQLVVVVVVVDDSVVSNVCSVPVPDDRLVSLLVVLVVCVVPDDDDLVRQLVVSVVRVHDSVSSNSNSVSVPND

Nearest PDB structures (foldseek):
  4eqq-assembly1_B  TM=9.340E-01  e=2.127E-03  Streptococcus phage TP-J34
  7xrc-assembly1_C-2  TM=3.699E-01  e=6.586E+00  Mus
  8yl9-assembly3_B  TM=3.143E-01  e=5.895E+00  Penicillium brasilianum

Mean predicted aligned error: 2.08 Å